Protein AF-X1V9J3-F1 (afdb_monomer)

Organism: NCBI:txid412755

Mean predicted aligned error: 9.33 Å

pLDDT: mean 77.25, std 18.32, range [25.0, 95.88]

Solvent-accessible surface area (backbone atoms only — not comparable to full-atom values): 6155 Å² total; per-residue (Å²): 135,89,81,79,84,77,78,74,67,82,90,68,56,57,94,55,55,92,78,63,82,82,85,68,46,74,44,99,86,70,48,75,46,78,81,69,63,92,60,46,62,58,56,48,37,72,74,36,80,87,47,88,74,79,72,58,78,45,82,76,39,71,48,70,50,77,55,98,91,42,75,44,83,41,73,71,37,66,47,64,46,86,59,47,46,73,75,42,76,108

Foldseek 3Di:
DDDDPDDDPPPPQCPPVVLDDQDWDQDPVRDIDSDDDPCVQVVVCVVDVSDPHDKDKDWPAWDWDADPNDTDIDGGDMDMDPCPCVVRVD

Nearest PDB structures (foldseek):
  6yc6-assembly1_B  TM=3.504E-01  e=1.342E+00  Corynebacterium glutamicum
  6o8z-assembly1_U  TM=3.150E-01  e=3.203E+00  Enterococcus faecalis
  7s0s-assembly1_V  TM=2.525E-01  e=2.620E+00  Mycolicibacterium smegmatis
  6o8x-assembly1_U  TM=3.172E-01  e=6.256E+00  Enterococcus faecalis
  6spb-assembly1_T  TM=3.435E-01  e=9.995E+00  Pseudomonas aeruginosa

Sequence (90 aa):
MHYVSNELSYDKFLSKQETVGRLEFLYPDKSQSAWTTSSMGYDVREAIPEITGFVRTKTWGDMYLEHEKIKYPVPSVALVDSNMFDLFDL

Secondary structure (DSSP, 8-state):
---------GGGS-TTGGG-----EEPTTS-EE----TTHHHHHHHH-TT------EEEEEEEEEEETTEEEEEEEEEEE-TTHHHHHT-

Structure (mmCIF, N/CA/C/O backbone):
data_AF-X1V9J3-F1
#
_entry.id   AF-X1V9J3-F1
#
loop_
_atom_site.group_PDB
_atom_site.id
_atom_site.type_symbol
_atom_site.label_atom_id
_atom_site.label_alt_id
_atom_site.label_comp_id
_atom_site.label_asym_id
_atom_site.label_entity_id
_atom_site.label_seq_id
_atom_site.pdbx_PDB_ins_code
_atom_site.Cartn_x
_atom_site.Cartn_y
_atom_site.Cartn_z
_atom_site.occupancy
_atom_site.B_iso_or_equiv
_atom_site.auth_seq_id
_atom_site.auth_comp_id
_atom_site.auth_asym_id
_atom_site.auth_atom_id
_atom_site.pdbx_PDB_model_num
ATOM 1 N N . MET A 1 1 ? 1.636 -14.362 -16.652 1.00 32.44 1 MET A N 1
ATOM 2 C CA . MET A 1 1 ? 1.619 -12.894 -16.487 1.00 32.44 1 MET A CA 1
ATOM 3 C C . MET A 1 1 ? 0.275 -12.414 -17.004 1.00 32.44 1 MET A C 1
ATOM 5 O O . MET A 1 1 ? 0.052 -12.484 -18.204 1.00 32.44 1 MET A O 1
ATOM 9 N N . HIS A 1 2 ? -0.659 -12.0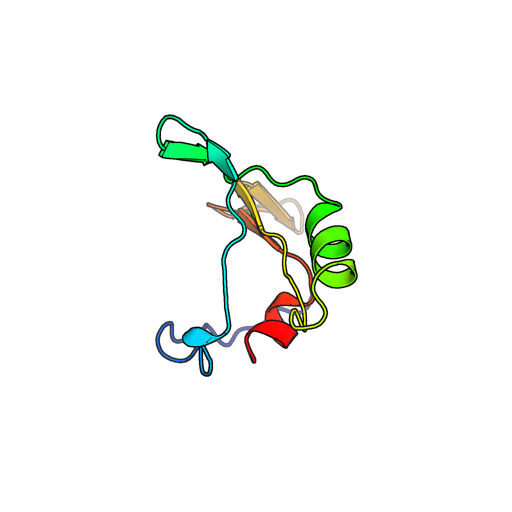83 -16.110 1.00 25.00 2 HIS A N 1
ATOM 10 C CA . HIS A 1 2 ? -1.981 -11.591 -16.500 1.00 25.00 2 HIS A CA 1
ATOM 11 C C . HIS A 1 2 ? -1.861 -10.099 -16.814 1.00 25.00 2 HIS A C 1
ATOM 13 O O . HIS A 1 2 ? -1.664 -9.287 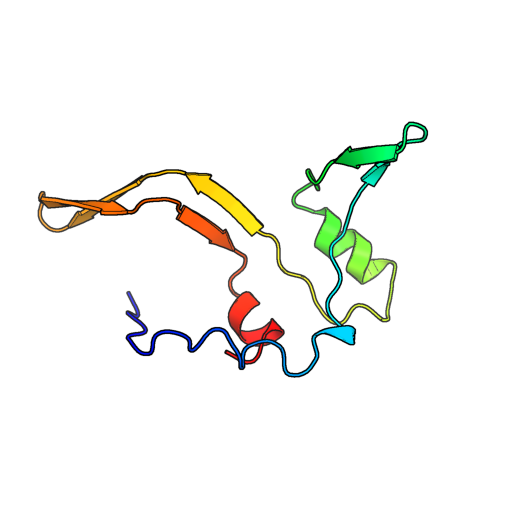-15.917 1.00 25.00 2 HIS A O 1
ATOM 19 N N . TYR A 1 3 ? -1.898 -9.766 -18.101 1.00 31.22 3 TYR A N 1
ATOM 20 C CA . TYR A 1 3 ? -1.979 -8.395 -18.587 1.00 31.22 3 TYR A CA 1
ATOM 21 C C . TYR A 1 3 ? -3.451 -7.974 -18.534 1.00 31.22 3 TYR A C 1
ATOM 23 O O . TYR A 1 3 ? -4.271 -8.502 -19.284 1.00 31.22 3 TYR A O 1
ATOM 31 N N . VAL A 1 4 ? -3.805 -7.093 -17.598 1.00 35.56 4 VAL A N 1
ATOM 32 C CA . VAL A 1 4 ? -5.159 -6.534 -17.491 1.00 35.56 4 VAL A CA 1
ATOM 33 C C . VAL A 1 4 ? -5.209 -5.300 -18.391 1.00 35.56 4 VAL A C 1
ATOM 35 O O . VAL A 1 4 ? -4.643 -4.268 -18.054 1.00 35.56 4 VAL A O 1
ATOM 38 N N . SER A 1 5 ? -5.832 -5.432 -19.568 1.00 36.94 5 SER A N 1
ATOM 39 C CA . SER A 1 5 ? -5.860 -4.391 -20.612 1.00 36.94 5 SER A CA 1
ATOM 40 C C . SER A 1 5 ? -6.998 -3.374 -20.469 1.00 36.94 5 SER A C 1
ATOM 42 O O . SER A 1 5 ? -7.194 -2.560 -21.367 1.00 36.94 5 SER A O 1
ATOM 44 N N . ASN A 1 6 ? -7.781 -3.432 -19.392 1.00 35.38 6 ASN A N 1
ATOM 45 C CA . ASN A 1 6 ? -8.878 -2.495 -19.162 1.00 35.38 6 ASN A CA 1
ATOM 46 C C . ASN A 1 6 ? -8.416 -1.418 -18.180 1.00 35.38 6 ASN A C 1
ATOM 48 O O . ASN A 1 6 ? -8.661 -1.495 -16.979 1.00 35.38 6 ASN A O 1
ATOM 52 N N . GLU A 1 7 ? -7.698 -0.431 -18.717 1.00 39.09 7 GLU A N 1
ATOM 53 C CA . GLU A 1 7 ? -7.291 0.786 -18.016 1.00 39.09 7 GLU A CA 1
ATOM 54 C C . GLU A 1 7 ? -8.514 1.565 -17.514 1.00 39.09 7 GLU A C 1
ATOM 56 O O . GLU A 1 7 ? -9.191 2.299 -18.230 1.00 39.09 7 GLU A O 1
ATOM 61 N N . LEU A 1 8 ? -8.807 1.339 -16.241 1.00 44.00 8 LEU A N 1
ATOM 62 C CA . LEU A 1 8 ? -8.893 2.352 -15.200 1.00 44.00 8 LEU A CA 1
ATOM 63 C C . LEU A 1 8 ? -9.349 3.767 -15.633 1.00 44.00 8 LEU A C 1
ATOM 65 O O . LEU A 1 8 ? -8.548 4.699 -15.703 1.00 44.00 8 LEU A O 1
ATOM 69 N N . SER A 1 9 ? -10.664 3.984 -15.787 1.00 39.56 9 SER A N 1
ATOM 70 C CA . SER A 1 9 ? -11.225 5.344 -15.737 1.00 39.56 9 SER A CA 1
ATOM 71 C C . SER A 1 9 ? -11.153 5.879 -14.299 1.00 39.56 9 SER A C 1
ATOM 73 O O . SER A 1 9 ? -11.951 5.473 -13.452 1.00 39.56 9 SER A O 1
ATOM 75 N N . TYR A 1 10 ? -10.195 6.771 -14.037 1.00 46.41 10 TYR A N 1
ATOM 76 C CA . TYR A 1 10 ? -9.832 7.353 -12.731 1.00 46.41 10 TYR A CA 1
ATOM 77 C C . TYR A 1 10 ? -11.003 7.774 -11.812 1.00 46.41 10 TYR A C 1
ATOM 79 O O . TYR A 1 10 ? -10.858 7.731 -10.594 1.00 46.41 10 TYR A O 1
ATOM 87 N N . ASP A 1 11 ? -12.168 8.128 -12.359 1.00 48.12 11 ASP A N 1
ATOM 88 C CA . ASP A 1 11 ? -13.271 8.732 -11.595 1.00 48.12 11 ASP A CA 1
ATOM 89 C C . ASP A 1 11 ? -14.215 7.745 -10.885 1.00 48.12 11 ASP A C 1
ATOM 91 O O . ASP A 1 11 ? -15.071 8.172 -10.112 1.00 48.12 11 ASP A O 1
ATOM 95 N N . LYS A 1 12 ? -14.105 6.430 -11.120 1.00 49.03 12 LYS A N 1
ATOM 96 C CA . LYS A 1 12 ? -15.048 5.439 -10.549 1.00 49.03 12 LYS A CA 1
ATOM 97 C C . LYS A 1 12 ? -14.477 4.581 -9.417 1.00 49.03 12 LYS A C 1
ATOM 99 O O . LYS A 1 12 ? -15.197 3.746 -8.880 1.00 49.03 12 LYS A O 1
ATOM 104 N N . PHE A 1 13 ? -13.217 4.793 -9.036 1.00 55.03 13 PHE A N 1
ATOM 105 C CA . PHE A 1 13 ? -12.440 3.828 -8.246 1.00 55.03 13 PHE A CA 1
ATOM 106 C C . PHE A 1 13 ? -12.670 3.795 -6.742 1.00 55.03 13 PHE A C 1
ATOM 108 O O . PHE A 1 13 ? -12.085 2.972 -6.045 1.00 55.03 13 PHE A O 1
ATOM 115 N N . LEU A 1 14 ? -13.503 4.683 -6.213 1.00 56.16 14 LEU A N 1
ATOM 116 C CA . LEU A 1 14 ? -13.712 4.787 -4.776 1.00 56.16 14 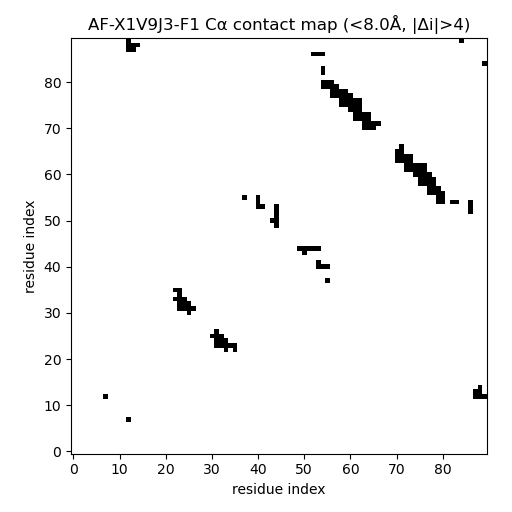LEU A CA 1
ATOM 117 C C . LEU A 1 14 ? -15.203 4.912 -4.491 1.00 56.16 14 LEU A C 1
ATOM 119 O O . LEU A 1 14 ? -15.675 5.944 -4.024 1.00 56.16 14 LEU A O 1
ATOM 123 N N . SER A 1 15 ? -15.953 3.836 -4.739 1.00 55.75 15 SER A N 1
ATOM 124 C CA . SER A 1 15 ? -17.377 3.742 -4.373 1.00 55.75 15 SER A CA 1
ATOM 125 C C . SER A 1 15 ? -17.628 3.991 -2.873 1.00 55.75 15 SER A C 1
ATOM 127 O O . SER A 1 15 ? -18.756 4.279 -2.477 1.00 55.75 15 SER A O 1
ATOM 129 N N . LYS A 1 16 ? -16.573 3.925 -2.040 1.00 65.12 16 LYS A N 1
ATOM 130 C CA . LYS A 1 16 ? -16.581 4.185 -0.593 1.00 65.12 16 LYS A CA 1
ATOM 131 C C . LYS A 1 16 ? -15.369 5.008 -0.132 1.00 65.12 16 LYS A C 1
ATOM 133 O O . LYS A 1 16 ? -14.684 4.639 0.817 1.00 65.12 16 LYS A O 1
ATOM 138 N N . GLN A 1 17 ? -15.072 6.125 -0.800 1.00 64.75 17 GLN A N 1
ATOM 139 C CA . GLN A 1 17 ? -13.931 6.983 -0.432 1.00 64.75 17 GLN A CA 1
ATOM 140 C C . GLN A 1 17 ? -13.922 7.386 1.056 1.00 64.75 17 GLN A C 1
ATOM 142 O O . GLN A 1 17 ? -12.857 7.468 1.661 1.00 64.75 17 GLN A O 1
ATOM 147 N N . GLU A 1 18 ? -15.098 7.574 1.661 1.00 72.38 18 GLU A N 1
ATOM 148 C CA . GLU A 1 18 ? -15.248 7.950 3.075 1.00 72.38 18 GLU A CA 1
ATOM 149 C C . GLU A 1 18 ? -14.768 6.875 4.065 1.00 72.38 18 GLU A C 1
ATOM 151 O O . GLU A 1 18 ? -14.512 7.184 5.226 1.00 72.38 18 GLU A O 1
ATOM 156 N N . THR A 1 19 ? -14.622 5.620 3.627 1.00 76.44 19 THR A N 1
ATOM 157 C CA . THR A 1 19 ? -14.187 4.505 4.483 1.00 76.44 19 THR A CA 1
ATOM 158 C C . THR A 1 19 ? -12.715 4.143 4.299 1.00 76.44 19 THR A C 1
ATOM 160 O O . THR A 1 19 ? -12.236 3.201 4.926 1.00 76.44 19 THR A O 1
ATOM 163 N N . VAL A 1 20 ? -11.989 4.852 3.429 1.00 80.19 20 VAL A N 1
ATOM 164 C CA . VAL A 1 20 ? -10.569 4.602 3.156 1.00 80.19 20 VAL A CA 1
ATOM 165 C C . VAL A 1 20 ? -9.727 5.681 3.831 1.00 80.19 20 VAL A C 1
ATOM 167 O O . VAL A 1 20 ? -9.832 6.862 3.511 1.00 80.19 20 VAL A O 1
ATOM 170 N N . GLY A 1 21 ? -8.859 5.267 4.754 1.00 80.44 21 GLY A N 1
ATOM 171 C CA . GLY A 1 21 ? -7.928 6.149 5.461 1.00 80.44 21 GLY A CA 1
ATOM 172 C C . GLY A 1 21 ? -6.464 5.881 5.110 1.00 80.44 21 GLY A C 1
ATOM 173 O O . GLY A 1 21 ? -6.104 4.789 4.670 1.00 80.44 21 GLY A O 1
ATOM 174 N N . ARG A 1 22 ? -5.600 6.875 5.353 1.00 83.50 22 ARG A N 1
ATOM 175 C CA . ARG A 1 22 ? -4.136 6.728 5.324 1.00 83.50 22 ARG A CA 1
ATOM 176 C C . ARG A 1 22 ? -3.601 6.747 6.750 1.00 83.50 22 ARG A C 1
ATOM 178 O O . ARG A 1 22 ? -3.918 7.653 7.515 1.00 83.50 22 ARG A O 1
ATOM 185 N N . LEU A 1 23 ? -2.769 5.767 7.093 1.00 82.38 23 LEU A N 1
ATOM 186 C CA . LEU A 1 23 ? -2.041 5.786 8.356 1.00 82.38 23 LEU A CA 1
ATOM 187 C C . LEU A 1 23 ? -0.852 6.748 8.250 1.00 82.38 23 LEU A C 1
ATOM 189 O O . LEU A 1 23 ? -0.010 6.604 7.363 1.00 82.38 23 LEU A O 1
ATOM 193 N N . GLU A 1 24 ? -0.778 7.708 9.167 1.00 79.19 24 GLU A N 1
ATOM 194 C CA . GLU A 1 24 ? 0.279 8.718 9.233 1.00 79.19 24 GLU A CA 1
ATOM 195 C C . GLU A 1 24 ? 0.772 8.885 10.666 1.00 79.19 24 GLU A C 1
ATOM 197 O O . GLU A 1 24 ? -0.022 8.886 11.608 1.00 79.19 24 GLU A O 1
ATOM 202 N N . PHE A 1 25 ? 2.077 9.104 10.830 1.00 78.38 25 PHE A N 1
ATOM 203 C CA . PHE A 1 25 ? 2.614 9.583 12.097 1.00 78.38 25 PHE A CA 1
ATOM 204 C C . PHE A 1 25 ? 2.665 11.100 12.095 1.00 78.38 25 PHE A C 1
ATOM 206 O O . PHE A 1 25 ? 3.380 11.697 11.289 1.00 78.38 25 PHE A O 1
ATOM 213 N N . LEU A 1 26 ? 1.925 11.698 13.026 1.00 76.56 26 LEU A N 1
ATOM 214 C CA . LEU A 1 26 ? 1.975 13.123 13.319 1.00 76.56 26 LEU A CA 1
ATOM 215 C C . LEU A 1 26 ? 2.937 13.353 14.483 1.00 76.56 26 LEU A C 1
ATOM 217 O O . LEU A 1 26 ? 2.720 12.850 15.587 1.00 76.56 26 LEU A O 1
ATOM 221 N N . TYR A 1 27 ? 3.992 14.122 14.246 1.00 77.81 27 TYR A N 1
ATOM 222 C CA . TYR A 1 27 ? 4.907 14.542 15.303 1.00 77.81 27 TYR A CA 1
ATOM 223 C C . TYR A 1 27 ? 4.406 15.834 15.977 1.00 77.81 27 TYR A C 1
ATOM 225 O O . TYR A 1 27 ? 3.578 16.550 15.405 1.00 77.81 27 TYR A O 1
ATOM 233 N N . PRO A 1 28 ? 4.886 16.174 17.192 1.00 83.31 28 PRO A N 1
ATOM 234 C CA . PRO A 1 28 ? 4.459 17.384 17.907 1.00 83.31 28 PRO A CA 1
ATOM 235 C C . PRO A 1 28 ? 4.671 18.693 17.132 1.00 83.31 28 PRO A C 1
ATOM 237 O O . PRO A 1 28 ? 3.943 19.662 17.333 1.00 83.31 28 PRO A O 1
ATOM 240 N N . ASP A 1 29 ? 5.643 18.721 16.222 1.00 85.88 29 ASP A N 1
ATOM 241 C CA . ASP A 1 29 ? 5.926 19.839 15.316 1.00 85.88 29 ASP A CA 1
ATOM 242 C C . ASP A 1 29 ? 5.021 19.859 14.067 1.00 85.88 29 ASP A C 1
ATOM 244 O O . ASP A 1 29 ? 5.222 20.673 13.168 1.00 85.88 29 ASP A O 1
ATOM 248 N N . LYS A 1 30 ? 4.010 18.980 14.015 1.00 73.25 30 LYS A N 1
ATOM 249 C CA . LYS A 1 30 ? 3.117 18.733 12.873 1.00 73.25 30 LYS A CA 1
ATOM 250 C C . LYS A 1 30 ? 3.828 18.215 11.625 1.00 73.25 30 LYS A C 1
ATOM 252 O O . LYS A 1 30 ? 3.204 18.157 10.563 1.00 73.25 30 LYS A O 1
ATOM 257 N N . SER A 1 31 ? 5.098 17.822 11.725 1.00 75.38 31 SER A N 1
ATOM 258 C CA . SER A 1 31 ? 5.725 17.064 10.653 1.00 75.38 31 SER A CA 1
ATOM 259 C C . SER A 1 31 ? 5.029 15.708 10.522 1.00 75.38 31 SER A C 1
ATOM 261 O O . SER A 1 31 ? 4.471 15.164 11.482 1.00 75.38 31 SER A O 1
ATOM 263 N N . GLN A 1 32 ? 5.009 15.194 9.296 1.00 65.31 32 GLN A N 1
ATOM 264 C CA . GLN A 1 32 ? 4.376 13.928 8.960 1.00 65.31 32 GLN A CA 1
ATOM 265 C C . GLN A 1 32 ? 5.443 12.956 8.471 1.00 65.31 32 GLN A C 1
ATOM 267 O O . GLN A 1 32 ? 6.261 13.309 7.620 1.00 65.31 32 GLN A O 1
ATOM 272 N N . SER A 1 33 ? 5.412 11.719 8.963 1.00 65.44 33 SER A N 1
ATOM 273 C CA . SER A 1 33 ? 6.130 10.609 8.336 1.00 65.44 33 SER A CA 1
ATOM 274 C C . SER A 1 33 ? 5.133 9.578 7.829 1.00 65.44 33 SER A C 1
ATOM 276 O O . SER A 1 33 ? 4.294 9.076 8.577 1.00 65.44 33 SER A O 1
ATOM 278 N N . ALA A 1 34 ? 5.256 9.254 6.542 1.00 60.84 34 ALA A N 1
ATOM 279 C CA . ALA A 1 34 ? 4.495 8.200 5.875 1.00 60.84 34 ALA A CA 1
ATOM 280 C C . ALA A 1 34 ? 5.227 6.844 5.894 1.00 60.84 34 ALA A C 1
ATOM 282 O O . ALA A 1 34 ? 4.807 5.899 5.229 1.00 60.84 34 ALA A O 1
ATOM 283 N N . TRP A 1 35 ? 6.346 6.737 6.619 1.00 68.81 35 TRP A N 1
ATOM 284 C CA . TRP A 1 35 ? 7.127 5.505 6.677 1.00 68.81 35 TRP A CA 1
ATOM 285 C C . TRP A 1 35 ? 6.585 4.606 7.777 1.00 68.81 35 TRP A C 1
ATOM 287 O O . TRP A 1 35 ? 6.974 4.688 8.940 1.00 68.81 35 TRP A O 1
ATOM 297 N N . THR A 1 36 ? 5.664 3.738 7.385 1.00 78.19 36 THR A N 1
ATOM 298 C CA . THR A 1 36 ? 5.141 2.679 8.239 1.00 78.19 36 THR A CA 1
ATOM 299 C C . THR A 1 36 ? 6.028 1.438 8.142 1.00 78.19 36 THR A C 1
ATOM 301 O O . THR A 1 36 ? 6.525 1.112 7.060 1.00 78.19 36 THR A O 1
ATOM 304 N N . THR A 1 37 ? 6.221 0.703 9.241 1.00 84.69 37 THR A N 1
ATOM 305 C CA . THR A 1 37 ? 6.848 -0.626 9.162 1.00 84.69 37 THR A CA 1
ATOM 306 C C . THR A 1 37 ? 5.965 -1.570 8.344 1.00 84.69 37 THR A C 1
ATOM 308 O O . THR A 1 37 ? 4.750 -1.387 8.242 1.00 84.69 37 THR A O 1
ATOM 311 N N . SER A 1 38 ? 6.563 -2.603 7.746 1.00 83.25 38 SER A N 1
ATOM 312 C CA . SER A 1 38 ? 5.817 -3.564 6.926 1.00 83.25 38 SER A CA 1
ATOM 313 C C . SER A 1 38 ? 4.770 -4.344 7.731 1.00 83.25 38 SER A C 1
ATOM 315 O O . SER A 1 38 ? 3.773 -4.766 7.147 1.00 83.25 38 SER A O 1
ATOM 317 N N . SER A 1 39 ? 4.970 -4.533 9.040 1.00 88.25 39 SER A N 1
ATOM 318 C CA . SER A 1 39 ? 4.039 -5.251 9.921 1.00 88.25 39 SER A CA 1
ATOM 319 C C . SER A 1 39 ? 2.842 -4.410 10.359 1.00 88.25 39 SER A C 1
ATOM 321 O O . SER A 1 39 ? 1.793 -4.965 10.653 1.00 88.25 39 SER A O 1
ATOM 323 N N . MET A 1 40 ? 2.961 -3.082 10.350 1.00 89.00 40 MET A N 1
ATOM 324 C CA . MET A 1 40 ? 2.030 -2.221 11.074 1.00 89.00 40 MET A CA 1
ATOM 325 C C . MET A 1 40 ? 0.582 -2.297 10.600 1.00 89.00 40 MET A C 1
ATOM 327 O O . MET A 1 40 ? -0.322 -2.149 11.409 1.00 89.00 40 MET A O 1
ATOM 331 N N . GLY A 1 41 ? 0.338 -2.557 9.314 1.00 88.81 41 GLY A N 1
ATOM 332 C CA . GLY A 1 41 ? -1.027 -2.782 8.834 1.00 88.81 41 GLY A CA 1
ATOM 333 C C . GLY A 1 41 ? -1.706 -3.969 9.530 1.00 88.81 41 GLY A C 1
ATOM 334 O O . GLY A 1 41 ? -2.886 -3.891 9.864 1.00 88.81 41 GLY A O 1
ATOM 335 N N . TYR A 1 42 ? -0.951 -5.037 9.813 1.00 91.19 42 TYR A N 1
ATOM 336 C CA . TYR A 1 42 ? -1.451 -6.192 10.559 1.00 91.19 42 TYR A CA 1
ATOM 337 C C . TYR A 1 42 ? -1.731 -5.823 12.015 1.00 91.19 42 TYR A C 1
ATOM 339 O O . TYR A 1 42 ? -2.833 -6.083 12.490 1.00 91.19 42 TYR A O 1
ATOM 347 N N . ASP A 1 43 ? -0.774 -5.162 12.669 1.00 92.44 43 ASP A N 1
ATOM 348 C CA . ASP A 1 43 ? -0.876 -4.752 14.075 1.00 92.44 43 ASP A CA 1
ATOM 349 C C . ASP A 1 43 ? -2.075 -3.808 14.294 1.00 92.44 43 ASP A C 1
ATOM 351 O O . ASP A 1 43 ? -2.851 -3.952 15.237 1.00 92.44 43 ASP A O 1
ATOM 355 N N . VAL A 1 44 ? -2.277 -2.861 13.374 1.00 90.44 44 VAL A N 1
ATOM 356 C CA . VAL A 1 44 ? -3.381 -1.893 13.407 1.00 90.44 44 VAL A CA 1
ATOM 357 C C . VAL A 1 44 ? -4.735 -2.572 13.193 1.00 90.44 44 VAL A C 1
ATOM 359 O O . VAL A 1 44 ? -5.687 -2.254 13.901 1.00 90.44 44 VAL A O 1
ATOM 362 N N . ARG A 1 45 ? -4.826 -3.536 12.268 1.00 91.88 45 ARG A N 1
ATOM 363 C CA . ARG A 1 45 ? -6.052 -4.321 12.053 1.00 91.88 45 ARG A CA 1
ATOM 364 C C . ARG A 1 45 ? -6.395 -5.199 13.259 1.00 91.88 45 ARG A C 1
ATOM 366 O O . ARG A 1 45 ? -7.566 -5.404 13.546 1.00 91.88 45 ARG A O 1
ATOM 373 N N . GLU A 1 46 ? -5.392 -5.739 13.947 1.00 93.50 46 GLU A N 1
ATOM 374 C CA . GLU A 1 46 ? -5.602 -6.516 15.175 1.00 93.50 46 GLU A CA 1
ATOM 375 C C . GLU A 1 46 ? -6.096 -5.630 16.329 1.00 93.50 46 GLU A C 1
ATOM 377 O O . GLU A 1 46 ? -6.958 -6.043 17.102 1.00 93.50 46 GLU A O 1
ATOM 382 N N . ALA A 1 47 ? -5.590 -4.397 16.419 1.00 94.31 47 ALA A N 1
ATOM 383 C CA . ALA A 1 47 ? -5.935 -3.458 17.482 1.00 94.31 47 ALA A CA 1
A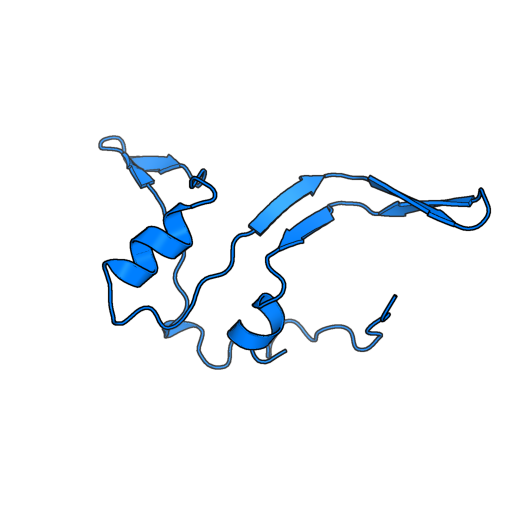TOM 384 C C . ALA A 1 47 ? -7.265 -2.710 17.271 1.00 94.31 47 ALA A C 1
ATOM 386 O O . ALA A 1 47 ? -7.886 -2.305 18.255 1.00 94.31 47 ALA A O 1
ATOM 387 N N . ILE A 1 48 ? -7.690 -2.488 16.022 1.00 91.56 48 ILE A N 1
ATOM 388 C CA . ILE A 1 48 ? -8.881 -1.696 15.669 1.00 91.56 48 ILE A CA 1
ATOM 389 C C . ILE A 1 48 ? -9.849 -2.577 14.858 1.00 91.56 48 ILE A C 1
ATOM 391 O O . ILE A 1 48 ? -9.683 -2.704 13.641 1.00 91.56 48 ILE A O 1
ATOM 395 N N . PRO A 1 49 ? -10.864 -3.184 15.505 1.00 89.06 49 PRO A N 1
ATOM 396 C CA . PRO A 1 49 ? -11.782 -4.136 14.870 1.00 89.06 49 PRO A CA 1
ATOM 397 C C . PRO A 1 49 ? -12.581 -3.582 13.683 1.00 89.06 49 PRO A C 1
ATOM 399 O O . PRO A 1 49 ? -13.032 -4.347 12.834 1.00 89.06 49 PRO A O 1
ATOM 402 N N . GLU A 1 50 ? -12.776 -2.265 13.615 1.00 89.75 50 GLU A N 1
ATOM 403 C CA . GLU A 1 50 ? -13.481 -1.582 12.529 1.00 89.75 50 GLU A CA 1
ATOM 404 C C . GLU A 1 50 ? -12.689 -1.578 11.212 1.00 89.75 50 GLU A C 1
ATOM 406 O O . GLU A 1 50 ? -13.259 -1.341 10.145 1.00 89.75 50 GLU A O 1
ATOM 411 N N . ILE A 1 51 ? -11.382 -1.851 11.259 1.00 88.94 51 ILE A N 1
ATOM 412 C CA . ILE A 1 51 ? -10.544 -1.941 10.064 1.00 88.94 51 ILE A CA 1
ATOM 413 C C . ILE A 1 51 ? -10.779 -3.294 9.396 1.00 88.94 51 ILE A C 1
ATOM 415 O O . ILE A 1 51 ? -10.300 -4.337 9.836 1.00 88.94 51 ILE A O 1
ATOM 419 N N . THR A 1 52 ? -11.484 -3.273 8.268 1.00 88.38 52 THR A N 1
ATOM 420 C CA . THR A 1 52 ? -11.820 -4.486 7.507 1.00 88.38 52 THR A CA 1
ATOM 421 C C . THR A 1 52 ? -10.670 -4.985 6.631 1.00 88.38 52 THR A C 1
ATOM 423 O O . THR A 1 52 ? -10.658 -6.143 6.216 1.00 88.38 52 THR A O 1
ATOM 426 N N . GLY A 1 53 ? -9.683 -4.134 6.347 1.00 88.88 53 GLY A N 1
ATOM 427 C CA . GLY A 1 53 ? -8.533 -4.464 5.516 1.00 88.88 53 GLY A CA 1
ATOM 428 C C . GLY A 1 53 ? -7.536 -3.316 5.429 1.00 88.88 53 GLY A C 1
ATOM 429 O O . GLY A 1 53 ? -7.819 -2.191 5.832 1.00 88.88 53 GLY A O 1
ATOM 430 N N . PHE A 1 54 ? -6.355 -3.611 4.899 1.00 90.12 54 PHE A N 1
ATOM 431 C CA . PHE A 1 54 ? -5.340 -2.612 4.595 1.00 90.12 54 PHE A CA 1
ATOM 432 C C . PHE A 1 54 ? -4.561 -3.038 3.354 1.00 90.12 54 PHE A C 1
ATOM 434 O O . PHE A 1 54 ? -4.515 -4.220 3.006 1.00 90.12 54 PHE A O 1
ATOM 441 N N . VAL A 1 55 ? -3.918 -2.064 2.723 1.00 90.00 55 VAL A N 1
ATOM 442 C CA . VAL A 1 55 ? -2.932 -2.268 1.665 1.00 90.00 55 VAL A CA 1
ATOM 443 C C . VAL A 1 55 ? -1.691 -1.466 2.013 1.00 90.00 55 VAL A C 1
ATOM 445 O O . VAL A 1 55 ? -1.782 -0.373 2.577 1.00 90.00 55 VAL A O 1
ATOM 448 N N . ARG A 1 56 ? -0.519 -1.988 1.676 1.00 89.69 56 ARG A N 1
ATOM 449 C CA . ARG A 1 56 ? 0.737 -1.242 1.760 1.00 89.69 56 ARG A CA 1
ATOM 450 C C . ARG A 1 56 ? 1.160 -0.842 0.364 1.00 89.69 56 ARG A C 1
ATOM 452 O O . ARG A 1 56 ? 1.101 -1.651 -0.556 1.00 89.69 56 ARG A O 1
ATOM 459 N N . THR A 1 57 ? 1.632 0.389 0.228 1.00 87.19 57 THR A N 1
ATOM 460 C CA . THR A 1 57 ? 2.160 0.917 -1.030 1.00 87.19 57 THR A CA 1
ATOM 461 C C . THR A 1 57 ? 3.577 1.426 -0.823 1.00 87.19 57 THR A C 1
ATOM 463 O O . THR A 1 57 ? 3.850 2.098 0.172 1.00 87.19 57 THR A O 1
ATOM 466 N N . LYS A 1 58 ? 4.474 1.169 -1.774 1.00 87.12 58 LYS A N 1
ATOM 467 C CA . LYS A 1 58 ? 5.819 1.749 -1.786 1.00 87.12 58 LYS A CA 1
ATOM 468 C C . LYS A 1 58 ? 6.225 2.132 -3.199 1.00 87.12 58 LYS A C 1
ATOM 470 O O . LYS A 1 58 ? 6.255 1.281 -4.081 1.00 87.12 58 LYS A O 1
ATOM 475 N N . THR A 1 59 ? 6.626 3.381 -3.393 1.00 87.06 59 THR A N 1
ATOM 476 C CA . THR A 1 59 ? 7.257 3.810 -4.644 1.00 87.06 59 THR A CA 1
ATOM 477 C C . THR A 1 59 ? 8.683 3.269 -4.715 1.00 87.06 59 THR A C 1
ATOM 479 O O . THR A 1 59 ? 9.464 3.431 -3.776 1.00 87.06 59 THR A O 1
ATOM 482 N N . TRP A 1 60 ? 9.013 2.611 -5.823 1.00 83.88 60 TRP A N 1
ATOM 483 C CA . TRP A 1 60 ? 10.335 2.044 -6.091 1.00 83.88 60 TRP A CA 1
ATOM 484 C C . TRP A 1 60 ? 11.123 2.878 -7.115 1.00 83.88 60 TRP A C 1
ATOM 486 O O . TRP A 1 60 ? 12.347 2.931 -7.036 1.00 83.88 60 TRP A O 1
ATOM 496 N N . GLY A 1 61 ? 10.434 3.589 -8.016 1.00 88.12 61 GLY A N 1
ATOM 497 C CA . GLY A 1 61 ? 11.045 4.426 -9.056 1.00 88.12 61 GLY A CA 1
ATOM 498 C C . GLY A 1 61 ? 11.079 3.730 -10.416 1.00 88.12 61 GLY A C 1
ATOM 499 O O . GLY A 1 61 ? 10.280 2.832 -10.675 1.00 88.12 61 GLY A O 1
ATOM 500 N N . ASP A 1 62 ? 11.977 4.155 -11.298 1.00 92.38 62 ASP A N 1
ATOM 501 C CA . ASP A 1 62 ? 12.054 3.612 -12.655 1.00 92.38 62 ASP A CA 1
ATOM 502 C C . ASP A 1 62 ? 12.750 2.245 -12.664 1.00 92.38 62 ASP A C 1
ATOM 504 O O . ASP A 1 62 ? 13.780 2.042 -12.015 1.00 92.38 62 ASP A O 1
ATOM 508 N N . MET A 1 63 ? 12.209 1.302 -13.433 1.00 92.94 63 MET A N 1
ATOM 509 C CA . MET A 1 63 ? 12.808 -0.017 -13.631 1.00 92.94 63 MET A CA 1
ATOM 510 C C . MET A 1 63 ? 12.795 -0.426 -15.102 1.00 92.94 63 MET A C 1
ATOM 512 O O . MET A 1 63 ? 12.188 0.226 -15.946 1.00 92.94 63 MET A O 1
ATOM 516 N N . TYR A 1 64 ? 13.471 -1.528 -15.415 1.00 93.00 64 TYR A N 1
ATOM 517 C CA . TYR A 1 64 ? 13.426 -2.142 -16.737 1.00 93.00 64 TYR A CA 1
ATOM 518 C C . TYR A 1 64 ? 12.795 -3.524 -16.630 1.00 93.00 64 TYR A C 1
ATOM 520 O O . TYR A 1 64 ? 13.203 -4.329 -15.792 1.00 93.00 64 TYR A O 1
ATOM 528 N N . LEU A 1 65 ? 11.834 -3.806 -17.501 1.00 90.56 65 LEU A N 1
ATOM 529 C CA . LEU A 1 65 ? 11.335 -5.153 -17.732 1.00 90.56 65 LEU A CA 1
ATOM 530 C C . LEU A 1 65 ? 12.174 -5.788 -18.843 1.00 90.56 65 LEU A C 1
ATOM 532 O O . LEU A 1 65 ? 12.270 -5.229 -19.934 1.00 90.56 65 LEU A O 1
ATOM 536 N N . GLU A 1 66 ? 12.795 -6.936 -18.579 1.00 95.88 66 GLU A N 1
ATOM 537 C CA . GLU A 1 66 ? 13.547 -7.680 -19.593 1.00 95.88 66 GLU A CA 1
ATOM 538 C C . GLU A 1 66 ? 12.704 -8.835 -20.141 1.00 95.88 66 GLU A C 1
ATOM 540 O O . GLU A 1 66 ? 12.245 -9.695 -19.389 1.00 95.88 66 GLU A O 1
ATOM 545 N N . HIS A 1 67 ? 12.513 -8.861 -21.459 1.00 92.19 67 HIS A N 1
ATOM 546 C CA . HIS A 1 67 ? 11.833 -9.938 -22.173 1.00 92.19 67 HIS A CA 1
ATOM 547 C C . HIS A 1 67 ? 12.583 -10.229 -23.473 1.00 92.19 67 HIS A C 1
ATOM 549 O O . HIS A 1 67 ? 12.870 -9.315 -24.238 1.00 92.19 67 HIS A O 1
ATOM 555 N N . GLU A 1 68 ? 12.960 -11.491 -23.697 1.00 94.62 68 GLU A N 1
ATOM 556 C CA . GLU A 1 68 ? 13.708 -11.919 -24.894 1.00 94.62 68 GLU A CA 1
ATOM 557 C C . GLU A 1 68 ? 14.975 -11.082 -25.179 1.00 94.62 68 GLU A C 1
ATOM 559 O O . GLU A 1 68 ? 15.323 -10.815 -26.326 1.00 94.62 68 GLU A O 1
ATOM 564 N N . LYS A 1 69 ? 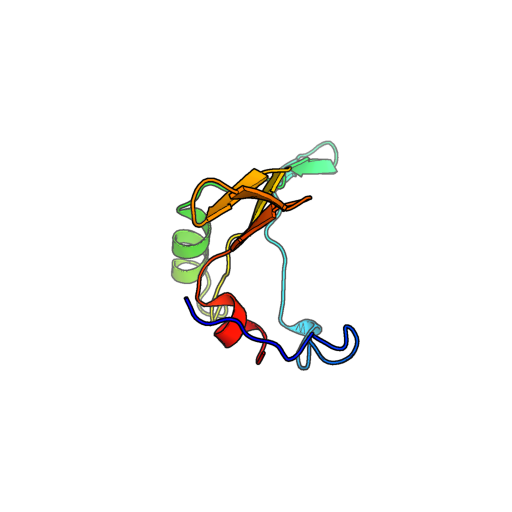15.700 -10.680 -24.120 1.00 94.56 69 LYS A N 1
ATOM 565 C CA . LYS A 1 69 ? 16.888 -9.794 -24.160 1.00 94.56 69 LYS A CA 1
ATOM 566 C C . LYS A 1 69 ? 16.605 -8.347 -24.591 1.00 94.56 69 LYS A C 1
ATOM 568 O O . LYS A 1 69 ? 17.543 -7.563 -24.740 1.00 94.56 69 LYS A O 1
ATOM 573 N N . ILE A 1 70 ? 15.340 -7.971 -24.761 1.00 95.75 70 ILE A N 1
ATOM 574 C CA . ILE A 1 70 ? 14.903 -6.593 -24.982 1.00 95.75 70 ILE A CA 1
ATOM 575 C C . ILE A 1 70 ? 14.505 -5.997 -23.630 1.00 95.75 70 ILE A C 1
ATOM 577 O O . ILE A 1 70 ? 13.794 -6.626 -22.844 1.00 95.75 70 ILE A O 1
ATOM 581 N N . LYS A 1 71 ? 14.984 -4.782 -23.346 1.00 95.62 71 LYS A N 1
ATOM 582 C CA . LYS A 1 71 ? 14.655 -4.039 -22.124 1.00 95.62 71 LYS A CA 1
ATOM 583 C C . LYS A 1 71 ? 13.608 -2.977 -22.420 1.00 95.62 71 LYS A C 1
ATOM 585 O O . LYS A 1 71 ? 13.820 -2.124 -23.278 1.00 95.62 71 LYS A O 1
ATOM 590 N N . TYR A 1 72 ? 12.526 -3.001 -21.658 1.00 94.56 72 TYR A N 1
ATOM 591 C CA . TYR A 1 72 ? 11.435 -2.039 -21.731 1.00 94.56 72 TYR A CA 1
ATOM 592 C C . TYR A 1 72 ? 11.477 -1.155 -20.481 1.00 94.56 72 TYR A C 1
ATOM 594 O O . TYR A 1 72 ? 11.415 -1.696 -19.374 1.00 94.56 72 TYR A O 1
ATOM 602 N N . PRO A 1 73 ? 11.624 0.174 -20.610 1.00 92.12 73 PRO A N 1
ATOM 603 C CA . PRO A 1 73 ? 11.582 1.062 -19.458 1.00 92.12 73 PRO A CA 1
ATOM 604 C C . PRO A 1 73 ? 10.163 1.103 -18.886 1.00 92.12 73 PRO A C 1
ATOM 606 O O . PRO A 1 73 ? 9.191 1.277 -19.619 1.00 92.12 73 PRO A O 1
ATOM 609 N N . VAL A 1 74 ? 10.058 0.962 -17.571 1.00 92.56 74 VAL A N 1
ATOM 610 C CA . VAL A 1 74 ?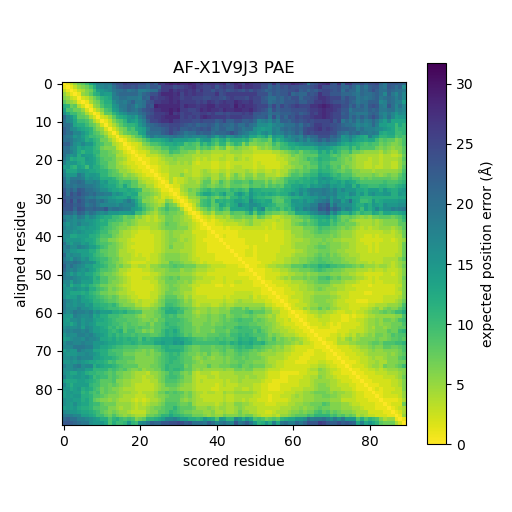 8.817 1.088 -16.810 1.00 92.56 74 VAL A CA 1
ATOM 611 C C . VAL A 1 74 ? 9.036 2.204 -15.789 1.00 92.56 74 VAL A C 1
ATOM 613 O O . VAL A 1 74 ? 9.697 1.976 -14.771 1.00 92.56 74 VAL A O 1
ATOM 616 N N . PRO A 1 75 ? 8.569 3.430 -16.073 1.00 90.50 75 PRO A N 1
ATOM 617 C CA . PRO A 1 75 ? 8.768 4.549 -15.169 1.00 90.50 75 PRO A CA 1
ATOM 618 C C . PRO A 1 75 ? 7.859 4.444 -13.940 1.00 90.50 75 PRO A C 1
ATOM 620 O O . PRO A 1 75 ? 6.763 3.891 -14.011 1.00 90.50 75 PRO A O 1
ATOM 623 N N . SER A 1 76 ? 8.290 5.046 -12.830 1.00 89.44 76 SER A N 1
ATOM 624 C CA . SER A 1 76 ? 7.457 5.298 -11.641 1.00 89.44 76 SER A CA 1
ATOM 625 C C . SER A 1 76 ? 6.755 4.063 -11.057 1.00 89.44 76 SER A C 1
ATOM 627 O O . SER A 1 76 ? 5.582 4.117 -10.685 1.00 89.44 76 SER A O 1
ATOM 629 N N . VAL A 1 77 ? 7.465 2.942 -10.935 1.00 88.56 77 VAL A N 1
ATOM 630 C CA . VAL A 1 77 ? 6.883 1.715 -10.389 1.00 88.56 77 VAL A CA 1
ATOM 631 C C . VAL A 1 77 ? 6.553 1.869 -8.912 1.00 88.56 77 VAL A C 1
ATOM 633 O O . VAL A 1 77 ? 7.380 2.291 -8.096 1.00 88.56 77 VAL A O 1
ATOM 636 N N . ALA A 1 78 ? 5.330 1.472 -8.578 1.00 89.00 78 ALA A N 1
ATOM 637 C CA . ALA A 1 78 ? 4.855 1.293 -7.222 1.00 89.00 78 ALA A CA 1
ATOM 638 C C . ALA A 1 78 ? 4.657 -0.198 -6.943 1.00 89.00 78 ALA A C 1
ATOM 640 O O . ALA A 1 78 ? 4.145 -0.945 -7.775 1.00 89.00 78 ALA A O 1
ATOM 641 N N . LEU A 1 79 ? 5.058 -0.621 -5.751 1.00 86.50 79 LEU A N 1
ATOM 642 C CA . LEU A 1 79 ? 4.691 -1.913 -5.202 1.00 86.50 79 LEU A CA 1
ATOM 643 C C . LEU A 1 79 ? 3.459 -1.755 -4.334 1.00 86.50 79 LEU A C 1
ATOM 645 O O . LEU A 1 79 ? 3.386 -0.824 -3.529 1.00 86.50 79 LEU A O 1
ATOM 649 N N . VAL A 1 80 ? 2.537 -2.698 -4.470 1.00 88.06 80 VAL A N 1
ATOM 650 C CA . VAL A 1 80 ? 1.324 -2.760 -3.669 1.00 88.06 80 VAL A CA 1
ATOM 651 C C . VAL A 1 80 ? 1.014 -4.203 -3.288 1.00 88.06 80 VAL A C 1
ATOM 653 O O . VAL A 1 80 ? 1.391 -5.134 -4.002 1.00 88.06 80 VAL A O 1
ATOM 656 N N . ASP A 1 81 ? 0.358 -4.388 -2.145 1.00 89.19 81 ASP A N 1
ATOM 657 C CA . ASP A 1 81 ? -0.184 -5.688 -1.758 1.00 89.19 81 ASP A CA 1
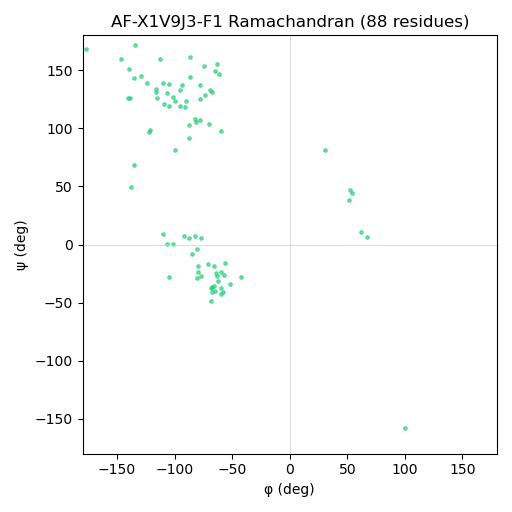ATOM 658 C C . ASP A 1 81 ? -1.231 -6.179 -2.777 1.00 89.19 81 ASP A C 1
ATOM 660 O O . ASP A 1 81 ? -1.979 -5.397 -3.366 1.00 89.19 81 ASP A O 1
ATOM 664 N N . SER A 1 82 ? -1.301 -7.496 -2.986 1.00 86.00 82 SER A N 1
ATOM 665 C CA . SER A 1 82 ? -2.166 -8.103 -4.010 1.00 86.00 82 SER A CA 1
ATOM 666 C C . SER A 1 82 ? -3.662 -7.896 -3.763 1.00 86.00 82 SER A C 1
ATOM 668 O O . SER A 1 82 ? -4.440 -7.928 -4.708 1.00 86.00 82 SER A O 1
ATOM 670 N N . ASN A 1 83 ? -4.058 -7.669 -2.509 1.00 85.31 83 ASN A N 1
ATOM 671 C CA . ASN A 1 83 ? -5.439 -7.400 -2.103 1.00 85.31 83 ASN A CA 1
ATOM 672 C C . ASN A 1 83 ? -5.894 -5.961 -2.411 1.00 85.31 83 ASN A C 1
ATOM 674 O O . ASN A 1 83 ? -6.988 -5.572 -2.012 1.00 85.31 83 ASN A O 1
ATOM 678 N N . MET A 1 84 ? -5.074 -5.151 -3.090 1.00 85.25 84 MET A N 1
ATOM 679 C CA . MET A 1 84 ? -5.472 -3.817 -3.542 1.00 85.25 84 MET A CA 1
ATOM 680 C C . MET A 1 84 ? -6.703 -3.856 -4.442 1.00 85.25 84 MET A C 1
ATOM 682 O O . MET A 1 84 ? -7.607 -3.051 -4.252 1.00 85.25 84 MET A O 1
ATOM 686 N N . PHE A 1 85 ? -6.785 -4.825 -5.348 1.00 80.56 85 PHE A N 1
ATOM 687 C CA . PHE A 1 85 ? -7.951 -4.973 -6.218 1.00 80.56 85 PHE A CA 1
ATOM 688 C C . PHE A 1 85 ? -9.217 -5.324 -5.428 1.00 80.56 85 PHE A C 1
ATOM 690 O O . PHE A 1 85 ? -10.262 -4.726 -5.662 1.00 80.56 85 PHE A O 1
ATOM 697 N N . ASP A 1 86 ? -9.092 -6.190 -4.420 1.00 78.94 86 ASP A N 1
ATOM 698 C CA . ASP A 1 86 ? -10.209 -6.574 -3.549 1.00 78.94 86 ASP A CA 1
ATOM 699 C C . ASP A 1 86 ? -10.691 -5.406 -2.672 1.00 78.94 86 ASP A C 1
ATOM 701 O O . ASP A 1 86 ? -11.881 -5.271 -2.397 1.00 78.94 86 ASP A O 1
ATOM 705 N N . LEU A 1 87 ? -9.767 -4.561 -2.199 1.00 76.06 87 LEU A N 1
ATOM 706 C CA . LEU A 1 87 ? -10.083 -3.465 -1.280 1.00 76.06 87 LEU A CA 1
ATOM 707 C C . LEU A 1 87 ? -10.727 -2.265 -1.987 1.00 76.06 87 LEU A C 1
ATOM 709 O O . LEU A 1 87 ? -11.472 -1.513 -1.359 1.00 76.06 87 LEU A O 1
ATOM 713 N N . PHE A 1 88 ? -10.438 -2.090 -3.276 1.00 72.50 88 PHE A N 1
ATOM 714 C CA . PHE A 1 88 ? -10.906 -0.959 -4.075 1.00 72.50 88 PHE A CA 1
ATOM 715 C C . PHE A 1 88 ? -11.950 -1.329 -5.140 1.00 72.50 88 PHE A C 1
ATOM 717 O O . PHE A 1 88 ? -12.323 -0.461 -5.923 1.00 72.50 88 PHE A O 1
ATOM 724 N N . ASP A 1 89 ? -12.465 -2.56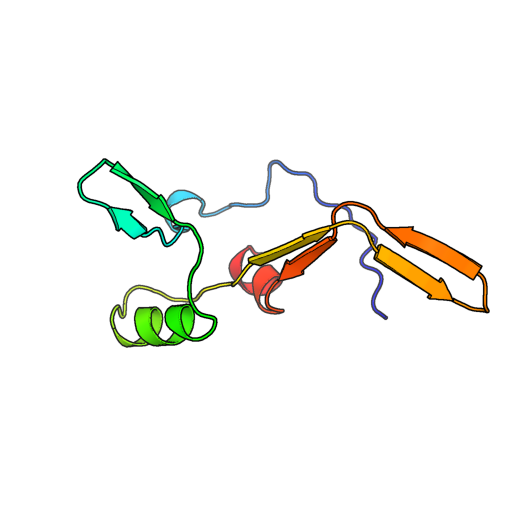6 -5.125 1.00 65.62 89 ASP A N 1
ATOM 725 C CA . ASP A 1 89 ? -13.526 -3.043 -6.032 1.00 65.62 89 ASP A CA 1
ATOM 726 C C . ASP A 1 89 ? -13.169 -2.776 -7.518 1.00 65.62 89 ASP A C 1
ATOM 728 O O . ASP A 1 89 ? -13.950 -2.199 -8.281 1.00 65.62 89 ASP A O 1
ATOM 732 N N . LEU A 1 90 ? -11.926 -3.131 -7.889 1.00 53.50 90 LEU A N 1
ATOM 733 C CA . LEU A 1 90 ? -11.328 -2.941 -9.224 1.00 53.50 90 LEU A CA 1
ATOM 734 C C . LEU A 1 90 ? -11.813 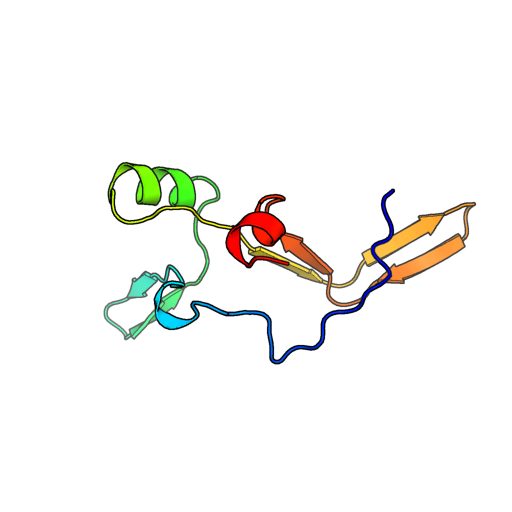-3.958 -10.265 1.00 53.50 90 LEU A C 1
ATOM 736 O O . LEU A 1 90 ? -11.815 -5.171 -9.959 1.00 53.50 90 LEU A O 1
#

Radius of gyration: 16.72 Å; Cα contacts (8 Å, |Δi|>4): 82; chains: 1; bounding box: 34×33×43 Å